Protein AF-C2EU07-F1 (afdb_monomer)

InterPro domains:
  IPR002915 DeoC/FbaB/LacD aldolase [PF01791] (11-77)
  IPR011343 Deoxyribose-phosphate aldolase [PTHR10889] (1-91)
  IPR013785 Aldolase-type TIM barrel [G3DSA:3.20.20.70] (1-94)

Nearest PDB structures (foldseek):
  5h91-assembly1_B  TM=1.001E+00  e=6.020E-13  Levilactobacillus brevis
  4xbs-assembly1_B  TM=1.000E+00  e=1.178E-12  Levilactobacillus brevis ATCC 14869 = DSM 20054
  3ngj-assembly1_B  TM=1.002E+00  e=3.452E-12  Entamoeba histolytica
  8qps-assembly1_B  TM=9.815E-01  e=3.692E-12  Geobacillus sp.
  1mzh-assembly1_B  TM=9.749E-01  e=6.633E-11  Aquifex aeolicus

Mean predicted aligned error: 1.97 Å

Organism: NCBI:txid1423814

Sequence (94 aa):
MIIETALLTDEEKVRACQLVIAVQADFVKTSTGFSTSGAQVADVELMRQTVGDAIKIKAAGGIHSYEEAMAMIDAGADRLGVSASVKILNGAPK

Structure (mmCIF, N/CA/C/O backbone):
data_AF-C2EU07-F1
#
_entry.id   AF-C2EU07-F1
#
loop_
_atom_site.group_PDB
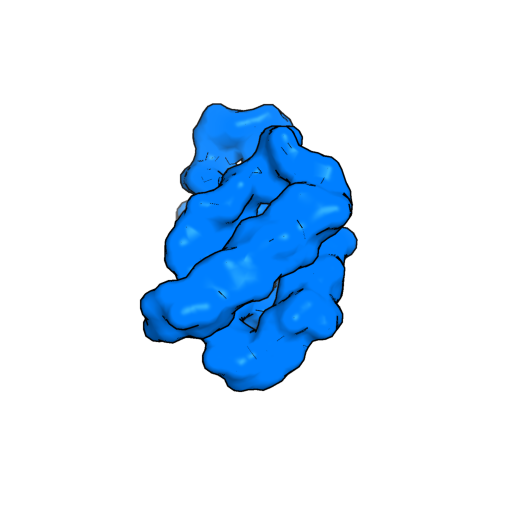_atom_site.id
_atom_site.type_symbol
_atom_site.label_atom_id
_atom_site.label_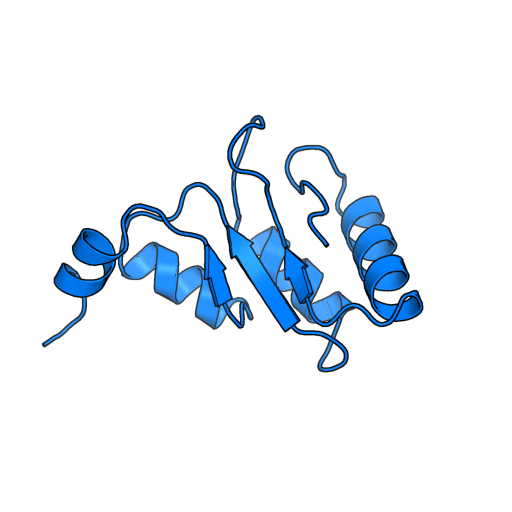alt_id
_atom_site.label_comp_id
_atom_site.label_asym_id
_atom_site.label_entity_id
_atom_site.label_seq_id
_atom_site.pdbx_PDB_ins_code
_atom_site.Cartn_x
_atom_site.Cartn_y
_atom_site.Cartn_z
_atom_site.occupancy
_atom_site.B_iso_or_equiv
_atom_site.auth_seq_id
_atom_site.auth_comp_id
_atom_site.auth_asym_id
_atom_site.auth_atom_id
_atom_site.pdbx_PDB_model_num
ATOM 1 N N . MET A 1 1 ? -5.723 9.046 -1.223 1.00 95.81 1 MET A N 1
ATOM 2 C CA . MET A 1 1 ? -4.886 9.860 -0.316 1.00 95.81 1 MET A CA 1
ATOM 3 C C . MET A 1 1 ? -3.557 9.157 -0.075 1.00 95.81 1 MET A C 1
ATOM 5 O O . MET A 1 1 ? -3.578 7.946 0.081 1.00 95.81 1 MET A O 1
ATOM 9 N N . ILE A 1 2 ? -2.422 9.863 -0.108 1.00 98.69 2 ILE A N 1
ATOM 10 C CA . ILE A 1 2 ? -1.102 9.294 0.239 1.00 98.69 2 ILE A CA 1
ATOM 11 C C . ILE A 1 2 ? -0.852 9.558 1.724 1.00 98.69 2 ILE A C 1
ATOM 13 O O . ILE A 1 2 ? -1.052 10.697 2.135 1.00 98.69 2 ILE A O 1
ATOM 17 N N . ILE A 1 3 ? -0.444 8.543 2.492 1.00 98.56 3 ILE A N 1
ATOM 18 C CA . ILE A 1 3 ? -0.190 8.679 3.942 1.00 98.56 3 ILE A CA 1
ATOM 19 C C . ILE A 1 3 ? 1.301 8.714 4.311 1.00 98.56 3 ILE A C 1
ATOM 21 O O . ILE A 1 3 ? 1.628 9.077 5.428 1.00 98.56 3 ILE A O 1
ATOM 25 N N . GLU A 1 4 ? 2.190 8.389 3.369 1.00 98.69 4 GLU A N 1
ATOM 26 C CA . GLU A 1 4 ? 3.651 8.366 3.534 1.00 98.69 4 GLU A CA 1
ATOM 27 C C . GLU A 1 4 ? 4.121 7.469 4.689 1.00 98.69 4 GLU A C 1
ATOM 29 O O . GLU A 1 4 ? 4.652 7.932 5.697 1.00 98.69 4 GLU A O 1
ATOM 34 N N . THR A 1 5 ? 3.943 6.155 4.520 1.00 98.50 5 THR A N 1
ATOM 35 C CA . THR A 1 5 ? 4.194 5.146 5.569 1.00 98.50 5 THR A CA 1
ATOM 36 C C . THR A 1 5 ? 5.611 5.168 6.141 1.00 98.50 5 THR A C 1
ATOM 38 O O . THR A 1 5 ? 5.788 4.837 7.309 1.00 98.50 5 THR A O 1
ATOM 41 N N . ALA A 1 6 ? 6.599 5.628 5.368 1.00 98.12 6 ALA A N 1
ATOM 42 C CA . ALA A 1 6 ? 7.994 5.773 5.787 1.00 98.12 6 ALA A CA 1
ATOM 43 C C . ALA A 1 6 ? 8.201 6.694 7.005 1.00 98.12 6 ALA A C 1
ATOM 45 O O . ALA A 1 6 ? 9.250 6.638 7.645 1.00 98.12 6 ALA A O 1
ATOM 46 N N . LEU A 1 7 ? 7.232 7.568 7.296 1.00 98.56 7 LEU A N 1
ATOM 47 C CA . LEU A 1 7 ? 7.312 8.575 8.357 1.00 98.56 7 LEU A CA 1
ATOM 48 C C . LEU A 1 7 ? 6.342 8.312 9.512 1.00 98.56 7 LEU A C 1
ATOM 50 O O . LEU A 1 7 ? 6.282 9.120 10.435 1.00 98.56 7 LEU A O 1
ATOM 54 N N . LEU A 1 8 ? 5.572 7.224 9.447 1.00 98.62 8 LEU A N 1
ATOM 55 C CA . LEU A 1 8 ? 4.520 6.916 10.407 1.00 98.62 8 LEU A CA 1
ATOM 56 C C . LEU A 1 8 ? 4.855 5.646 11.187 1.00 98.62 8 LEU A C 1
ATOM 58 O O . LEU A 1 8 ? 5.352 4.663 10.636 1.00 98.62 8 LEU A O 1
ATOM 62 N N . THR A 1 9 ? 4.507 5.646 12.467 1.00 98.75 9 THR A N 1
ATOM 63 C CA . THR A 1 9 ? 4.380 4.424 13.266 1.00 98.75 9 THR A CA 1
ATOM 64 C C . THR A 1 9 ? 3.177 3.598 12.806 1.00 98.75 9 THR A C 1
ATOM 66 O O . THR A 1 9 ? 2.293 4.092 12.103 1.00 98.75 9 THR A O 1
ATOM 69 N N . ASP A 1 10 ? 3.097 2.335 13.221 1.00 98.75 10 ASP A N 1
ATOM 70 C CA . ASP A 1 10 ? 1.967 1.474 12.855 1.00 9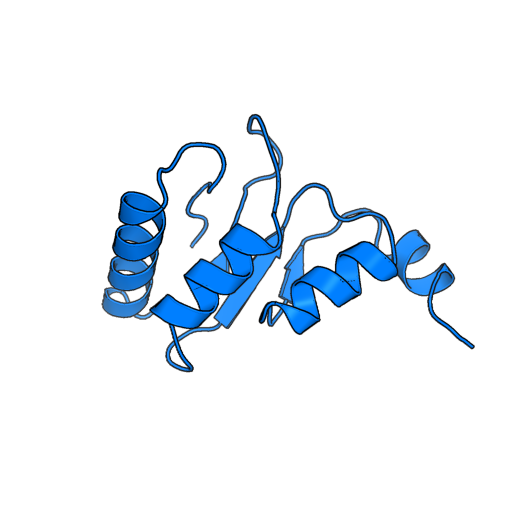8.75 10 ASP A CA 1
ATOM 71 C C . ASP A 1 10 ? 0.631 2.004 13.400 1.00 98.75 10 ASP A C 1
ATOM 73 O O . ASP A 1 10 ? -0.369 2.012 12.681 1.00 98.75 10 ASP A O 1
ATOM 77 N N . GLU A 1 11 ? 0.618 2.554 14.618 1.00 98.81 11 GLU A N 1
ATOM 78 C CA . GLU A 1 11 ? -0.569 3.207 15.189 1.00 98.81 11 GLU A CA 1
ATOM 79 C C . GLU A 1 11 ? -1.021 4.412 14.348 1.00 98.81 11 GLU A C 1
ATOM 81 O O . GLU A 1 11 ? -2.213 4.588 14.073 1.00 98.81 11 GLU A O 1
ATOM 86 N N . GLU A 1 12 ? -0.074 5.222 13.870 1.00 98.88 12 GLU A N 1
ATOM 87 C CA . GLU A 1 12 ? -0.367 6.369 13.011 1.00 98.88 12 GLU A CA 1
ATOM 88 C C . GLU A 1 12 ? -0.849 5.943 11.619 1.00 98.88 12 GLU A C 1
ATOM 90 O O . GLU A 1 12 ? -1.761 6.573 11.079 1.00 98.88 12 GLU A O 1
ATOM 95 N N . LYS A 1 13 ? -0.318 4.851 11.049 1.00 98.88 13 LYS A N 1
ATOM 96 C CA . LYS A 1 13 ? -0.807 4.282 9.778 1.00 98.88 13 LYS A CA 1
ATOM 97 C C . LYS A 1 13 ? -2.259 3.823 9.903 1.00 98.88 13 LYS A C 1
ATOM 99 O O . LYS A 1 13 ? -3.075 4.149 9.034 1.00 98.88 13 LYS A O 1
ATOM 104 N N . VAL A 1 14 ? -2.601 3.126 10.991 1.00 98.88 14 VAL A N 1
ATOM 105 C CA . VAL A 1 14 ? -3.982 2.705 11.288 1.00 98.88 14 VAL A CA 1
ATOM 106 C C . VAL A 1 14 ? -4.886 3.931 11.388 1.00 98.88 14 VAL A C 1
ATOM 108 O O . VAL A 1 14 ? -5.927 4.005 10.726 1.00 98.88 14 VAL A O 1
ATOM 111 N N . ARG A 1 15 ? -4.472 4.937 12.168 1.00 98.81 15 ARG A N 1
ATOM 112 C CA . ARG A 1 15 ? -5.262 6.156 12.349 1.00 98.81 15 ARG A CA 1
ATOM 113 C C . ARG A 1 15 ? -5.457 6.913 11.038 1.00 98.81 15 ARG A C 1
ATOM 115 O O . ARG A 1 15 ? -6.573 7.349 10.753 1.00 98.81 15 ARG A O 1
ATOM 122 N N . ALA A 1 16 ? -4.409 7.041 10.230 1.00 98.75 16 ALA A N 1
ATOM 123 C CA . ALA A 1 16 ? -4.482 7.671 8.920 1.00 98.75 16 ALA A CA 1
ATOM 124 C C . ALA A 1 16 ? -5.482 6.937 8.017 1.00 98.75 16 ALA A C 1
ATOM 126 O O . ALA A 1 16 ? -6.369 7.580 7.462 1.00 98.75 16 ALA A O 1
ATOM 127 N N . CYS A 1 17 ? -5.420 5.603 7.936 1.00 98.81 17 CYS A N 1
ATOM 128 C CA . CYS A 1 17 ? -6.364 4.802 7.151 1.00 98.81 17 CYS A CA 1
ATOM 129 C C . CYS A 1 17 ? -7.822 5.027 7.575 1.00 98.81 17 CYS A C 1
ATOM 131 O O . CYS A 1 17 ? -8.675 5.266 6.722 1.00 98.81 17 CYS A O 1
ATOM 133 N N . GLN A 1 18 ? -8.109 5.035 8.880 1.00 98.69 18 GLN A N 1
ATOM 134 C CA . GLN A 1 18 ? -9.453 5.322 9.398 1.00 98.69 18 GLN A CA 1
ATOM 135 C C . GLN A 1 18 ? -9.949 6.717 8.994 1.00 98.69 18 GLN A C 1
ATOM 137 O O . GLN A 1 18 ? -11.119 6.885 8.653 1.00 98.69 18 GLN A O 1
ATOM 142 N N . LEU A 1 19 ? -9.065 7.721 9.001 1.00 98.69 19 LEU A N 1
ATOM 143 C CA . LEU A 1 19 ? -9.402 9.067 8.534 1.00 98.69 19 LEU A CA 1
ATOM 144 C C . LEU A 1 19 ? -9.674 9.087 7.025 1.00 98.69 19 LEU A C 1
ATOM 146 O O . LEU A 1 19 ? -10.622 9.746 6.603 1.00 98.69 19 LEU A O 1
ATOM 150 N N . VAL A 1 20 ? -8.909 8.336 6.220 1.00 98.56 20 VAL A N 1
ATOM 151 C CA . VAL A 1 20 ? -9.161 8.198 4.773 1.00 98.56 20 VAL A CA 1
ATOM 152 C C . VAL A 1 20 ? -10.544 7.590 4.501 1.00 98.56 20 VAL A C 1
ATOM 154 O O . VAL A 1 20 ? -11.258 8.081 3.626 1.00 98.56 20 VAL A O 1
ATOM 157 N N . ILE A 1 21 ? -10.946 6.574 5.274 1.00 98.38 21 ILE A N 1
ATOM 158 C CA . ILE A 1 21 ? -12.294 5.981 5.200 1.00 98.38 21 ILE A CA 1
ATOM 159 C C . ILE A 1 21 ? -13.358 7.021 5.565 1.00 98.38 21 ILE A C 1
ATOM 161 O O . ILE A 1 21 ? -14.349 7.164 4.852 1.00 98.38 21 ILE A O 1
ATOM 165 N N . ALA A 1 22 ? -13.151 7.772 6.652 1.00 98.31 22 ALA A N 1
ATOM 166 C CA . ALA A 1 22 ? -14.116 8.758 7.136 1.00 98.31 22 ALA A CA 1
ATOM 167 C C . ALA A 1 22 ? -14.384 9.882 6.121 1.00 98.31 22 ALA A C 1
ATOM 169 O O . ALA A 1 22 ? -15.507 10.374 6.036 1.00 98.31 22 ALA A O 1
ATOM 170 N N . VAL A 1 23 ? -13.376 10.262 5.327 1.00 97.50 23 VAL A N 1
ATOM 171 C CA . VAL A 1 23 ? -13.529 11.242 4.236 1.00 97.50 23 VAL A CA 1
ATOM 172 C C . VAL A 1 23 ? -13.975 10.616 2.909 1.00 97.50 23 VAL A C 1
ATOM 174 O O . VAL A 1 23 ? -14.016 11.314 1.900 1.00 97.50 23 VAL A O 1
ATOM 177 N N . GLN A 1 24 ? -14.305 9.319 2.902 1.00 96.25 24 GLN A N 1
ATOM 178 C CA . GLN A 1 24 ? -14.842 8.583 1.752 1.00 96.25 24 GLN A CA 1
ATOM 179 C C . GLN A 1 24 ? -13.949 8.643 0.502 1.00 96.25 24 GLN A C 1
ATOM 181 O O . GLN A 1 24 ? -14.438 8.693 -0.624 1.00 96.25 24 GLN A O 1
ATOM 186 N N . ALA A 1 25 ? -12.626 8.653 0.678 1.00 97.12 25 ALA A N 1
ATOM 187 C CA . ALA A 1 25 ? -11.722 8.580 -0.465 1.00 97.12 25 ALA A CA 1
ATOM 188 C C . ALA A 1 25 ? -11.672 7.153 -1.032 1.00 97.12 25 ALA A C 1
ATOM 190 O O . ALA A 1 25 ? -11.588 6.190 -0.278 1.00 97.12 25 ALA A O 1
ATOM 191 N N . ASP A 1 26 ? -11.598 7.008 -2.357 1.00 98.31 26 ASP A N 1
ATOM 192 C CA . ASP A 1 26 ? -11.601 5.684 -3.005 1.00 98.31 26 ASP A CA 1
ATOM 193 C C . ASP A 1 26 ? -10.365 4.831 -2.689 1.00 98.31 26 ASP A C 1
ATOM 195 O O . ASP A 1 26 ? -10.411 3.602 -2.746 1.00 98.31 26 ASP A O 1
ATOM 199 N N . PHE A 1 27 ? -9.232 5.489 -2.423 1.00 98.75 27 PHE A N 1
ATOM 200 C CA . PHE A 1 27 ? -7.947 4.840 -2.194 1.00 98.75 27 PHE A CA 1
ATOM 201 C C . PHE A 1 27 ? -7.177 5.464 -1.035 1.00 98.75 27 PHE A C 1
ATOM 203 O O . PHE A 1 27 ? -7.030 6.690 -0.957 1.00 98.75 27 PHE A O 1
ATOM 210 N N . VAL A 1 28 ? -6.513 4.610 -0.265 1.00 98.75 28 VAL A N 1
ATOM 211 C CA . VAL A 1 28 ? -5.323 4.958 0.516 1.00 98.75 28 VAL A CA 1
ATOM 212 C C . VAL A 1 28 ? -4.067 4.485 -0.233 1.00 98.75 28 VAL A C 1
ATOM 214 O O . VAL A 1 28 ? -4.067 3.444 -0.887 1.00 98.75 28 VAL A O 1
ATOM 217 N N . LYS A 1 29 ? -2.996 5.280 -0.215 1.00 98.81 29 LYS A N 1
ATOM 218 C CA . LYS A 1 29 ? -1.733 5.010 -0.913 1.00 98.81 29 LYS A CA 1
ATOM 219 C C . LYS A 1 29 ? -0.567 5.069 0.073 1.00 98.81 29 LYS A C 1
ATOM 221 O O . LYS A 1 29 ? -0.515 6.004 0.868 1.00 98.81 29 LYS A O 1
ATOM 226 N N . THR A 1 30 ? 0.374 4.128 -0.045 1.00 98.69 30 THR A N 1
ATOM 227 C CA . THR A 1 30 ? 1.528 3.997 0.864 1.00 98.69 30 THR A CA 1
ATOM 228 C C . THR A 1 30 ? 2.435 5.232 0.834 1.00 98.69 30 THR A C 1
ATOM 230 O O . THR A 1 30 ? 2.454 5.993 1.794 1.00 98.69 30 THR A O 1
ATOM 233 N N . SER A 1 31 ? 3.126 5.488 -0.283 1.00 98.50 31 SER A N 1
ATOM 234 C CA . SER A 1 31 ? 4.301 6.379 -0.300 1.00 98.50 31 SER A CA 1
ATOM 235 C C . SER A 1 31 ? 4.337 7.281 -1.533 1.00 98.50 31 SER A C 1
ATOM 237 O O . SER A 1 31 ? 3.837 6.929 -2.609 1.00 98.50 31 SER A O 1
ATOM 239 N N . THR A 1 32 ? 4.942 8.463 -1.418 1.00 98.06 32 THR A N 1
ATOM 240 C CA . THR A 1 32 ? 5.166 9.366 -2.563 1.00 98.06 32 THR A CA 1
ATOM 241 C C . THR A 1 32 ? 6.244 8.844 -3.507 1.00 98.06 32 THR A C 1
ATOM 243 O O . THR A 1 32 ? 6.134 9.067 -4.713 1.00 98.06 32 THR A O 1
ATOM 246 N N . GLY A 1 33 ? 7.238 8.127 -2.972 1.00 96.94 33 GLY A N 1
ATOM 247 C CA . GLY A 1 33 ? 8.462 7.735 -3.677 1.00 96.94 33 GLY A CA 1
ATOM 248 C C . GLY A 1 33 ? 9.625 8.719 -3.503 1.00 96.94 33 GLY A C 1
ATOM 249 O O . GLY A 1 33 ? 10.642 8.549 -4.165 1.00 96.94 33 GLY A O 1
ATOM 250 N N . PHE A 1 34 ? 9.478 9.730 -2.637 1.00 97.56 34 PHE A N 1
ATOM 251 C CA . PHE A 1 34 ? 10.502 10.752 -2.368 1.00 97.56 34 PHE A CA 1
ATOM 252 C C . PHE A 1 34 ? 11.010 10.755 -0.916 1.00 97.56 34 PHE A C 1
ATOM 254 O O . PHE A 1 34 ? 11.904 11.532 -0.591 1.00 97.56 34 PHE A O 1
ATOM 261 N N . SER A 1 35 ? 10.437 9.919 -0.045 1.00 96.88 35 SER A N 1
ATOM 262 C CA . SER A 1 35 ? 10.852 9.779 1.354 1.00 96.88 35 SER A CA 1
ATOM 263 C C . SER A 1 35 ? 11.968 8.733 1.517 1.00 96.88 35 SER A C 1
ATOM 265 O O . SER A 1 35 ? 12.579 8.289 0.545 1.00 96.88 35 SER A O 1
ATOM 267 N N . THR A 1 36 ? 12.245 8.339 2.757 1.00 96.81 36 THR A N 1
ATOM 268 C CA . THR A 1 36 ? 13.303 7.393 3.138 1.00 96.81 36 THR A CA 1
ATOM 269 C C . THR A 1 36 ? 13.029 5.948 2.710 1.00 96.81 36 THR A C 1
ATOM 271 O O . THR A 1 36 ? 13.976 5.178 2.554 1.00 96.81 36 THR A O 1
ATOM 274 N N . SER A 1 37 ? 11.766 5.569 2.492 1.00 96.25 37 SER A N 1
ATOM 275 C CA . SER A 1 37 ? 11.376 4.253 1.974 1.00 96.25 37 SER A CA 1
ATOM 276 C C . SER A 1 37 ? 10.072 4.298 1.160 1.00 96.25 37 SER A C 1
ATOM 278 O O . SER A 1 37 ? 9.328 5.281 1.172 1.00 96.25 37 SER A O 1
ATOM 280 N N . GLY A 1 38 ? 9.841 3.239 0.377 1.00 97.56 38 GLY A N 1
ATOM 281 C CA . GLY A 1 38 ? 8.633 3.027 -0.425 1.00 97.56 38 GLY A CA 1
ATOM 282 C C . GLY A 1 38 ? 7.624 2.094 0.248 1.00 97.56 38 GLY A C 1
ATOM 283 O O . GLY A 1 38 ? 7.588 1.987 1.470 1.00 97.56 38 GLY A O 1
ATOM 284 N N . ALA A 1 39 ? 6.814 1.405 -0.557 1.00 97.94 39 ALA A N 1
ATOM 285 C CA . ALA A 1 39 ? 5.864 0.418 -0.055 1.00 97.94 39 ALA A CA 1
ATOM 286 C C . ALA A 1 39 ? 6.589 -0.795 0.546 1.00 97.94 39 ALA A C 1
ATOM 288 O O . ALA A 1 39 ? 7.512 -1.335 -0.063 1.00 97.94 39 ALA A O 1
ATOM 289 N N . GLN A 1 40 ? 6.120 -1.256 1.704 1.00 98.44 40 GLN A N 1
ATOM 290 C CA . GLN A 1 40 ? 6.540 -2.512 2.321 1.00 98.44 40 GLN A CA 1
ATOM 291 C C . GLN A 1 40 ? 5.343 -3.454 2.461 1.00 98.44 40 GLN A C 1
ATOM 293 O O . GLN A 1 40 ? 4.217 -2.999 2.650 1.00 98.44 40 GLN A O 1
ATOM 298 N N . VAL A 1 41 ? 5.588 -4.766 2.395 1.00 98.75 41 VAL A N 1
ATOM 299 C CA . VAL A 1 41 ? 4.538 -5.795 2.520 1.00 98.75 41 VAL A CA 1
ATOM 300 C C . VAL A 1 41 ? 3.771 -5.629 3.835 1.00 98.75 41 VAL A C 1
ATOM 302 O O . VAL A 1 41 ? 2.550 -5.521 3.810 1.00 98.75 41 VAL A O 1
ATOM 305 N N . ALA A 1 42 ? 4.486 -5.471 4.952 1.00 98.75 42 ALA A N 1
ATOM 306 C CA . ALA A 1 42 ? 3.884 -5.280 6.272 1.00 98.75 42 ALA A CA 1
ATOM 307 C C . ALA A 1 42 ? 2.989 -4.027 6.355 1.00 98.75 42 ALA A C 1
ATOM 309 O O . ALA A 1 42 ? 1.929 -4.065 6.978 1.00 98.75 42 ALA A O 1
ATOM 310 N N . ASP A 1 43 ? 3.367 -2.931 5.684 1.00 98.75 43 ASP A N 1
ATOM 311 C CA . ASP A 1 43 ? 2.528 -1.729 5.618 1.00 98.75 43 ASP A CA 1
ATOM 312 C C . ASP A 1 43 ? 1.218 -2.018 4.879 1.00 98.75 43 ASP A C 1
ATOM 314 O O . ASP A 1 43 ? 0.148 -1.611 5.325 1.00 98.75 43 ASP A O 1
ATOM 318 N N . VAL A 1 44 ? 1.291 -2.724 3.747 1.00 98.88 44 VAL A N 1
ATOM 319 C CA . VAL A 1 44 ? 0.113 -3.065 2.938 1.00 98.88 44 VAL A CA 1
ATOM 320 C C . 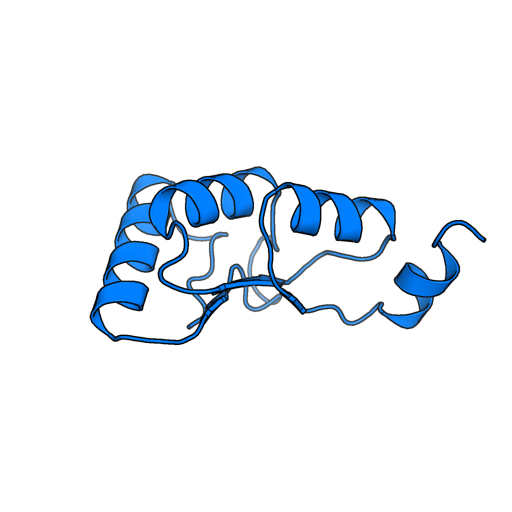VAL A 1 44 ? -0.817 -4.011 3.698 1.00 98.88 44 VAL A C 1
ATOM 322 O O . VAL A 1 44 ? -2.026 -3.778 3.698 1.00 98.88 44 VAL A O 1
ATOM 325 N N . GLU A 1 45 ? -0.274 -5.011 4.394 1.00 98.88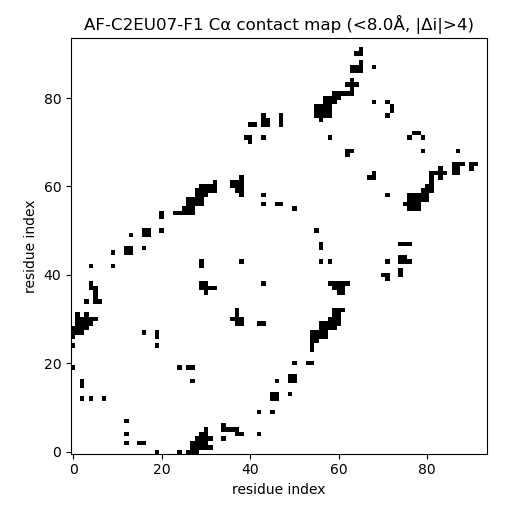 45 GLU A N 1
ATOM 326 C CA . GLU A 1 45 ? -1.048 -5.931 5.236 1.00 98.88 45 GLU A CA 1
ATOM 327 C C . GLU A 1 45 ? -1.764 -5.186 6.368 1.00 98.88 45 GLU A C 1
ATOM 329 O O . GLU A 1 45 ? -2.973 -5.343 6.547 1.00 98.88 45 GLU A O 1
ATOM 334 N N . LEU A 1 46 ? -1.050 -4.319 7.096 1.00 98.88 46 LEU A N 1
ATOM 335 C CA . LEU A 1 46 ? -1.625 -3.500 8.166 1.00 98.88 46 LEU A CA 1
ATOM 336 C C . LEU A 1 46 ? -2.731 -2.579 7.634 1.00 98.88 46 LEU A C 1
ATOM 338 O O . LEU A 1 46 ? -3.808 -2.455 8.230 1.00 98.88 46 LEU A O 1
ATOM 342 N N . MET A 1 47 ? -2.488 -1.945 6.486 1.00 98.75 47 MET A N 1
ATOM 343 C CA . MET A 1 47 ? -3.483 -1.115 5.817 1.00 98.75 47 MET A CA 1
ATOM 344 C C . MET A 1 47 ? -4.708 -1.945 5.424 1.00 98.75 47 MET A C 1
ATOM 346 O O . MET A 1 47 ? -5.822 -1.510 5.703 1.00 98.75 47 MET A O 1
ATOM 350 N N . ARG A 1 48 ? -4.536 -3.147 4.852 1.00 98.81 48 ARG A N 1
ATOM 351 C CA . ARG A 1 48 ? -5.644 -4.046 4.478 1.00 98.81 48 ARG A CA 1
ATOM 352 C C . ARG A 1 48 ? -6.461 -4.470 5.689 1.00 98.81 48 ARG A C 1
ATOM 354 O O . ARG A 1 48 ? -7.685 -4.363 5.648 1.00 98.81 48 ARG A O 1
ATOM 361 N N . GLN A 1 49 ? -5.804 -4.876 6.772 1.00 98.75 49 GLN A N 1
ATOM 362 C CA . GLN A 1 49 ? -6.470 -5.207 8.035 1.00 98.75 49 GLN A CA 1
ATOM 363 C C . GLN A 1 49 ? -7.298 -4.030 8.567 1.00 98.75 49 GLN A C 1
ATOM 365 O O . GLN A 1 49 ? -8.384 -4.232 9.103 1.00 98.75 49 GLN A O 1
ATOM 370 N N . THR A 1 50 ? -6.812 -2.801 8.384 1.00 98.62 50 THR A N 1
ATOM 371 C CA . THR A 1 50 ? -7.495 -1.594 8.862 1.00 98.62 50 THR A CA 1
ATOM 372 C C . THR A 1 50 ? -8.674 -1.190 7.982 1.00 98.62 50 THR A C 1
ATOM 374 O O . THR A 1 50 ? -9.718 -0.797 8.501 1.00 98.62 50 THR A O 1
ATOM 377 N N . VAL A 1 51 ? -8.515 -1.230 6.655 1.00 98.38 51 VAL A N 1
ATOM 378 C CA . VAL A 1 51 ? -9.534 -0.713 5.729 1.00 98.38 51 VAL A CA 1
A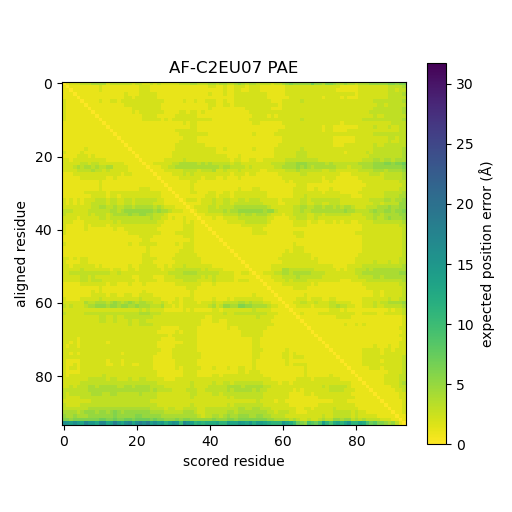TOM 379 C C . VAL A 1 51 ? -10.597 -1.737 5.346 1.00 98.38 51 VAL A C 1
ATOM 381 O O . VAL A 1 51 ? -11.671 -1.337 4.894 1.00 98.38 51 VAL A O 1
ATOM 384 N N . GLY A 1 52 ? -10.330 -3.036 5.527 1.00 97.81 52 GLY A N 1
ATOM 385 C CA . GLY A 1 52 ? -11.226 -4.099 5.072 1.00 97.81 52 GLY A CA 1
ATOM 386 C C . GLY A 1 52 ? -11.566 -3.912 3.595 1.00 97.81 52 GLY A C 1
ATOM 387 O O . GLY A 1 52 ? -10.680 -3.607 2.805 1.00 97.81 52 GLY A O 1
ATOM 388 N N . ASP A 1 53 ? -12.842 -4.010 3.231 1.00 96.88 53 ASP A N 1
ATOM 389 C CA . ASP A 1 53 ? -13.325 -3.753 1.864 1.00 96.88 53 ASP A CA 1
ATOM 390 C C . ASP A 1 53 ? -13.863 -2.325 1.662 1.00 96.88 53 ASP A C 1
ATOM 392 O O . ASP A 1 53 ? -14.456 -2.020 0.627 1.00 96.88 53 ASP A O 1
ATOM 396 N N . ALA A 1 54 ? -13.694 -1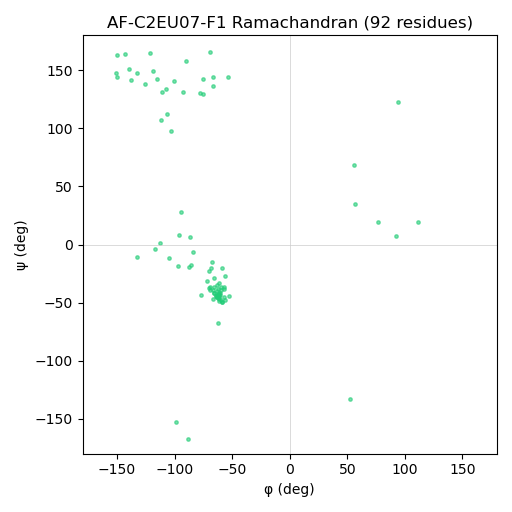.435 2.647 1.00 97.75 54 ALA A N 1
ATOM 397 C CA . ALA A 1 54 ? -14.317 -0.113 2.624 1.00 97.75 54 ALA A CA 1
ATOM 398 C C . ALA A 1 54 ? -13.710 0.807 1.554 1.00 97.75 54 ALA A C 1
ATOM 400 O O . ALA A 1 54 ? -14.427 1.574 0.914 1.00 97.75 54 ALA A O 1
ATOM 401 N N . ILE A 1 55 ? -12.388 0.736 1.374 1.00 98.00 55 ILE A N 1
ATOM 402 C CA . ILE A 1 55 ? -11.629 1.514 0.389 1.00 98.00 55 ILE A CA 1
ATOM 403 C C . ILE A 1 55 ? -10.502 0.659 -0.196 1.00 98.00 55 ILE A C 1
ATOM 405 O O . ILE A 1 55 ? -10.123 -0.368 0.367 1.00 98.00 55 ILE A O 1
ATOM 409 N N . LYS A 1 56 ? -9.935 1.097 -1.321 1.00 98.75 56 LYS A N 1
ATOM 410 C CA . LYS A 1 56 ? -8.861 0.376 -2.010 1.00 98.75 56 LYS A CA 1
ATOM 411 C C . LYS A 1 56 ? -7.470 0.797 -1.534 1.00 98.75 56 LYS A C 1
ATOM 413 O O . LYS A 1 56 ? -7.263 1.913 -1.055 1.00 98.75 56 LYS A O 1
ATOM 418 N N . ILE A 1 57 ? -6.480 -0.064 -1.741 1.00 98.88 57 ILE A N 1
ATOM 419 C CA . ILE A 1 57 ? -5.075 0.189 -1.409 1.00 98.88 57 ILE A CA 1
ATOM 420 C C . ILE A 1 57 ? -4.248 0.338 -2.682 1.00 98.88 57 ILE A C 1
ATOM 422 O O . ILE A 1 57 ? -4.297 -0.492 -3.589 1.00 98.88 57 ILE A O 1
ATOM 426 N N . LYS A 1 58 ? -3.438 1.398 -2.738 1.00 98.88 58 LYS A N 1
ATOM 427 C CA . LYS A 1 58 ? -2.399 1.576 -3.754 1.00 98.88 58 LYS A CA 1
ATOM 428 C C . LYS A 1 58 ? -1.007 1.480 -3.126 1.00 98.88 58 LYS A C 1
ATOM 430 O O . LYS A 1 58 ? -0.563 2.429 -2.482 1.00 98.88 58 LYS A O 1
ATOM 435 N N . ALA A 1 59 ? -0.291 0.388 -3.378 1.00 98.81 59 ALA A N 1
ATOM 436 C CA . ALA A 1 59 ? 1.119 0.259 -3.015 1.00 98.81 59 ALA A CA 1
ATOM 437 C C . ALA A 1 59 ? 1.987 1.017 -4.029 1.00 98.81 59 ALA A C 1
ATOM 439 O O . ALA A 1 59 ? 1.798 0.887 -5.239 1.00 98.81 59 ALA A O 1
ATOM 440 N N . ALA A 1 60 ? 2.906 1.863 -3.571 1.00 98.62 60 ALA A N 1
ATOM 441 C CA . ALA A 1 60 ? 3.767 2.654 -4.445 1.00 98.62 60 ALA A CA 1
ATOM 442 C C . ALA A 1 60 ? 5.129 2.963 -3.815 1.00 98.62 60 ALA A C 1
ATOM 444 O O . ALA A 1 60 ? 5.217 3.214 -2.617 1.00 98.62 60 ALA A O 1
ATOM 445 N N . GLY A 1 61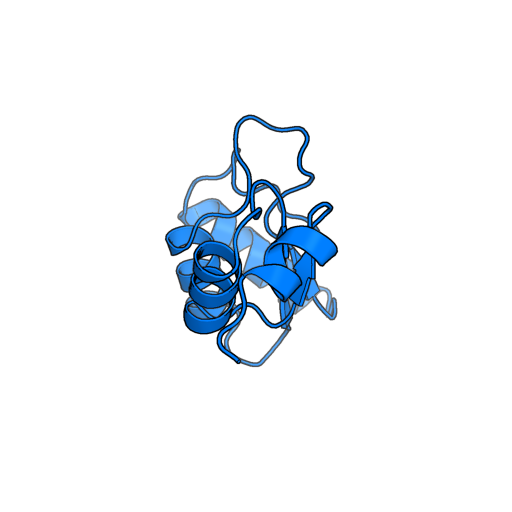 ? 6.151 3.044 -4.671 1.00 96.81 61 GLY A N 1
ATOM 446 C CA . GLY A 1 61 ? 7.540 3.326 -4.299 1.00 96.81 61 GLY A CA 1
ATOM 447 C C . GLY A 1 61 ? 8.351 2.045 -4.097 1.00 96.81 61 GLY A C 1
ATOM 448 O O . GLY A 1 61 ? 7.984 1.223 -3.269 1.00 96.81 61 GLY A O 1
ATOM 449 N N . GLY A 1 62 ? 9.445 1.892 -4.850 1.00 95.25 62 GLY A N 1
ATOM 450 C CA . GLY A 1 62 ? 10.403 0.793 -4.667 1.00 95.25 62 GLY A CA 1
ATOM 451 C C . GLY A 1 62 ? 9.988 -0.581 -5.205 1.00 95.25 62 GLY A C 1
ATOM 452 O O . GLY A 1 62 ? 10.561 -1.568 -4.775 1.00 95.25 62 GLY A O 1
ATOM 453 N N . ILE A 1 63 ? 9.022 -0.668 -6.128 1.00 98.38 63 ILE A N 1
ATOM 454 C CA . ILE A 1 63 ? 8.558 -1.940 -6.717 1.00 98.38 63 ILE A CA 1
ATOM 455 C C . ILE A 1 63 ? 9.077 -2.035 -8.159 1.00 98.38 63 ILE A C 1
ATOM 457 O O . ILE A 1 63 ? 8.669 -1.252 -9.027 1.00 98.38 63 ILE A O 1
ATOM 461 N N . HIS A 1 64 ? 9.991 -2.969 -8.411 1.00 97.75 64 HIS A N 1
ATOM 462 C CA . HIS A 1 64 ? 10.786 -3.071 -9.637 1.00 97.75 64 HIS A CA 1
ATOM 463 C C . HIS A 1 64 ? 10.838 -4.474 -10.257 1.00 97.75 64 HIS A C 1
ATOM 465 O O . HIS A 1 64 ? 11.323 -4.595 -11.391 1.00 97.75 64 HIS A O 1
ATOM 471 N N . SER A 1 65 ? 10.366 -5.509 -9.561 1.00 98.38 65 SER A N 1
ATOM 472 C CA . SER A 1 65 ? 10.287 -6.884 -10.072 1.00 98.38 65 SER A CA 1
ATOM 473 C C . SER A 1 65 ? 8.859 -7.444 -10.069 1.00 98.38 65 SER A C 1
ATOM 475 O O . SER A 1 65 ? 7.948 -6.873 -9.463 1.00 98.38 65 SER A O 1
ATOM 477 N N . TYR A 1 66 ? 8.656 -8.549 -10.791 1.00 98.50 66 TYR A N 1
ATOM 478 C CA . TYR A 1 66 ? 7.383 -9.272 -10.798 1.00 98.50 66 TYR A CA 1
ATOM 479 C C . TYR A 1 66 ? 7.051 -9.819 -9.408 1.00 98.50 66 TYR A C 1
ATOM 481 O O . TYR A 1 66 ? 5.932 -9.668 -8.932 1.00 98.50 66 TYR A O 1
ATOM 489 N N . GLU A 1 67 ? 8.045 -10.380 -8.728 1.00 98.44 67 GLU A N 1
ATOM 490 C CA . GLU A 1 67 ? 7.923 -10.954 -7.390 1.00 98.44 67 GLU A CA 1
ATOM 491 C C . GLU A 1 67 ? 7.537 -9.886 -6.362 1.00 98.44 67 GLU A C 1
ATOM 493 O O . GLU A 1 67 ? 6.615 -10.092 -5.581 1.00 98.44 67 GLU A O 1
ATOM 498 N N . GLU A 1 68 ? 8.180 -8.713 -6.401 1.00 98.50 68 GLU A N 1
ATOM 499 C CA . GLU A 1 68 ? 7.822 -7.581 -5.537 1.00 98.50 68 GLU A CA 1
ATOM 500 C C . GLU A 1 68 ? 6.398 -7.083 -5.820 1.00 98.50 68 GLU A C 1
ATOM 502 O O . GLU A 1 68 ? 5.654 -6.756 -4.897 1.00 98.50 68 GLU A O 1
ATOM 507 N N . ALA A 1 69 ? 5.999 -7.028 -7.095 1.00 98.69 69 ALA A N 1
ATOM 508 C CA . ALA A 1 69 ? 4.650 -6.633 -7.485 1.00 98.69 69 ALA A CA 1
ATOM 509 C C . ALA A 1 69 ? 3.596 -7.620 -6.961 1.00 98.69 69 ALA A C 1
ATOM 511 O O . ALA A 1 69 ? 2.588 -7.187 -6.400 1.00 98.69 69 ALA A O 1
ATOM 512 N N . MET A 1 70 ? 3.845 -8.923 -7.105 1.00 98.69 70 MET A N 1
ATOM 513 C CA . MET A 1 70 ? 2.952 -9.968 -6.607 1.00 98.69 70 MET A CA 1
ATOM 514 C C . MET A 1 70 ? 2.883 -9.974 -5.084 1.00 98.69 70 MET A C 1
ATOM 516 O O . MET A 1 70 ? 1.783 -9.998 -4.551 1.00 98.69 70 MET A O 1
ATOM 520 N N . ALA A 1 71 ? 4.008 -9.806 -4.383 1.00 98.81 71 ALA A N 1
ATOM 521 C CA . ALA A 1 71 ? 4.016 -9.714 -2.924 1.00 98.81 71 ALA A CA 1
ATOM 522 C C . ALA A 1 71 ? 3.116 -8.580 -2.400 1.00 98.81 71 ALA A C 1
ATOM 524 O O . ALA A 1 71 ? 2.423 -8.747 -1.401 1.00 98.81 71 ALA A O 1
ATOM 525 N N . MET A 1 72 ? 3.076 -7.433 -3.087 1.00 98.81 72 MET A N 1
ATOM 526 C CA . MET A 1 72 ? 2.177 -6.331 -2.719 1.00 98.81 72 MET A CA 1
ATOM 527 C C . MET A 1 72 ? 0.70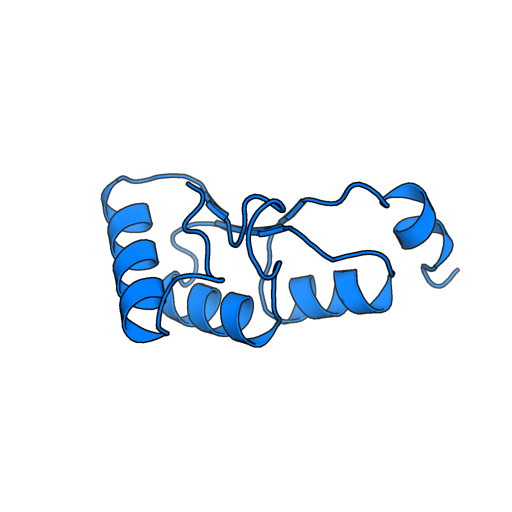7 -6.655 -3.001 1.00 98.81 72 MET A C 1
ATOM 529 O O . MET A 1 72 ? -0.164 -6.252 -2.233 1.00 98.81 72 MET A O 1
ATOM 533 N N . ILE A 1 73 ? 0.416 -7.351 -4.103 1.00 98.75 73 ILE A N 1
ATOM 534 C CA . ILE A 1 73 ? -0.949 -7.780 -4.442 1.00 98.75 73 ILE A CA 1
ATOM 535 C C . ILE A 1 73 ? -1.442 -8.806 -3.419 1.00 98.75 73 ILE A C 1
ATOM 537 O O . ILE A 1 73 ? -2.530 -8.632 -2.874 1.00 98.75 73 ILE A O 1
ATOM 541 N N . ASP A 1 74 ? -0.621 -9.805 -3.103 1.00 98.75 74 ASP A N 1
ATOM 542 C CA . ASP A 1 74 ? -0.926 -10.863 -2.136 1.00 98.75 74 ASP A CA 1
ATOM 543 C C . ASP A 1 74 ? -1.125 -10.296 -0.720 1.00 98.75 74 ASP A C 1
ATOM 545 O O . ASP A 1 74 ? -2.011 -10.739 0.008 1.00 98.75 74 ASP A O 1
ATOM 549 N N . ALA A 1 75 ? -0.379 -9.245 -0.362 1.00 98.75 75 ALA A N 1
ATOM 550 C CA . ALA A 1 75 ? -0.564 -8.480 0.874 1.00 98.75 75 ALA A CA 1
ATOM 551 C C . ALA A 1 75 ? -1.884 -7.683 0.930 1.00 98.75 75 ALA A C 1
ATOM 553 O O . ALA A 1 75 ? -2.283 -7.199 1.991 1.00 98.75 75 ALA A O 1
ATOM 554 N N . GLY A 1 76 ? -2.563 -7.513 -0.209 1.00 98.62 76 GLY A N 1
ATOM 555 C CA . GLY A 1 76 ? -3.860 -6.849 -0.306 1.00 98.62 76 GLY A CA 1
ATOM 556 C C . GLY A 1 76 ? -3.855 -5.507 -1.037 1.00 98.62 76 GLY A C 1
ATOM 557 O O . GLY A 1 76 ? -4.788 -4.725 -0.841 1.00 98.62 76 GLY A O 1
ATOM 558 N N . ALA A 1 77 ? -2.854 -5.191 -1.864 1.00 98.81 77 ALA A N 1
ATOM 559 C CA . ALA A 1 77 ? -2.902 -4.008 -2.725 1.00 98.81 77 ALA A CA 1
ATOM 560 C C . ALA A 1 77 ? -3.832 -4.213 -3.938 1.00 98.81 77 ALA A C 1
ATOM 562 O O . ALA A 1 77 ? -3.662 -5.140 -4.722 1.00 98.81 77 ALA A O 1
ATOM 563 N N . ASP A 1 78 ? -4.749 -3.270 -4.177 1.00 98.81 78 ASP A N 1
ATOM 564 C CA . ASP A 1 78 ? -5.628 -3.253 -5.363 1.00 98.81 78 ASP A CA 1
ATOM 565 C C . ASP A 1 78 ? -4.973 -2.582 -6.582 1.00 98.81 78 ASP A C 1
ATOM 567 O O . ASP A 1 78 ? -5.447 -2.661 -7.725 1.00 98.81 78 ASP A O 1
ATOM 571 N N . ARG A 1 79 ? -3.909 -1.810 -6.342 1.00 98.69 79 ARG A N 1
ATOM 572 C CA . ARG A 1 79 ? -3.179 -1.089 -7.382 1.00 98.69 79 ARG A CA 1
ATOM 573 C C . ARG A 1 79 ? -1.713 -0.931 -7.028 1.00 98.69 79 ARG A C 1
ATOM 575 O O . ARG A 1 79 ? -1.371 -0.610 -5.897 1.00 98.69 79 ARG A O 1
ATOM 582 N N . LEU A 1 80 ? -0.863 -1.002 -8.046 1.00 98.75 80 LEU A N 1
ATOM 583 C CA . LEU A 1 80 ? 0.555 -0.691 -7.928 1.00 98.75 80 LEU A CA 1
ATOM 584 C C . LEU A 1 80 ? 0.876 0.650 -8.606 1.00 98.75 80 LEU A C 1
ATOM 586 O O . LEU A 1 80 ? 0.411 0.945 -9.709 1.00 98.75 80 LEU A O 1
ATOM 590 N N . GLY A 1 81 ? 1.637 1.500 -7.923 1.00 98.44 81 GLY A N 1
ATOM 591 C CA . GLY A 1 81 ? 2.240 2.716 -8.460 1.00 98.44 81 GLY A CA 1
ATOM 592 C C . GLY A 1 81 ? 3.720 2.488 -8.734 1.00 98.44 81 GLY A C 1
ATOM 593 O O . GLY A 1 81 ? 4.529 2.598 -7.815 1.00 98.44 81 GLY A O 1
ATOM 594 N N . VAL A 1 82 ? 4.059 2.191 -9.989 1.00 98.19 82 VAL A N 1
ATOM 595 C CA . VAL A 1 82 ? 5.402 1.759 -10.405 1.00 98.19 82 VAL A CA 1
ATOM 596 C C . VAL A 1 82 ? 5.876 2.523 -11.638 1.00 98.19 82 VAL A C 1
ATOM 598 O O . VAL A 1 82 ? 5.070 2.869 -12.500 1.00 98.19 82 VAL A O 1
ATOM 601 N N . SER A 1 83 ? 7.184 2.760 -11.740 1.00 97.25 83 SER A N 1
ATOM 602 C CA . SER A 1 83 ? 7.838 3.286 -12.951 1.00 97.25 83 SER A CA 1
ATOM 603 C C . SER A 1 83 ? 8.461 2.182 -13.813 1.00 97.25 83 SER A C 1
ATOM 605 O O . SER A 1 83 ? 8.694 2.380 -15.000 1.00 97.25 83 SER A O 1
ATOM 607 N N . ALA A 1 84 ? 8.695 0.999 -13.239 1.00 97.50 84 ALA A N 1
ATOM 608 C CA . ALA A 1 84 ? 9.349 -0.133 -13.892 1.00 97.50 84 ALA A CA 1
ATOM 609 C C . ALA A 1 84 ? 8.358 -1.138 -14.513 1.00 97.50 84 ALA A C 1
ATOM 611 O O . ALA A 1 84 ? 8.672 -2.320 -14.617 1.00 97.50 84 ALA A O 1
ATOM 612 N N . SER A 1 85 ? 7.164 -0.696 -14.928 1.00 97.56 85 SER A N 1
ATOM 613 C CA . SER A 1 85 ? 6.074 -1.582 -15.377 1.00 97.56 85 SER A CA 1
ATOM 614 C C . SER A 1 85 ? 6.495 -2.568 -16.472 1.00 97.56 85 SER A C 1
ATOM 616 O O . SER A 1 85 ? 6.199 -3.752 -16.366 1.00 97.56 85 SER A O 1
ATOM 618 N N . VAL A 1 86 ? 7.243 -2.118 -17.483 1.00 98.06 86 VAL A N 1
ATOM 619 C CA . VAL A 1 86 ? 7.740 -2.989 -18.565 1.00 98.06 86 VAL A CA 1
ATOM 620 C C . VAL A 1 86 ? 8.664 -4.085 -18.027 1.00 98.06 86 VAL A C 1
ATOM 622 O O . VAL A 1 86 ? 8.536 -5.242 -18.415 1.00 98.06 86 VAL A O 1
ATOM 625 N N . LYS A 1 87 ? 9.572 -3.743 -17.103 1.00 98.19 87 LYS A N 1
ATOM 626 C CA . LYS A 1 87 ? 10.486 -4.712 -16.481 1.00 98.19 87 LYS A CA 1
ATOM 627 C C . LYS A 1 87 ? 9.715 -5.744 -15.657 1.00 98.19 87 LYS A C 1
ATOM 629 O O . LYS A 1 87 ? 9.996 -6.930 -15.773 1.00 98.19 87 LYS A O 1
ATOM 634 N N . ILE A 1 88 ? 8.740 -5.286 -14.872 1.00 98.44 88 ILE A N 1
ATOM 635 C CA . ILE A 1 88 ? 7.866 -6.138 -14.056 1.00 98.44 88 ILE A CA 1
ATOM 636 C C . ILE A 1 88 ? 7.110 -7.125 -14.952 1.00 98.44 88 ILE A C 1
ATOM 638 O O . ILE A 1 88 ? 7.146 -8.324 -14.706 1.00 98.44 88 ILE A O 1
ATOM 642 N N . LEU A 1 89 ? 6.478 -6.641 -16.025 1.00 97.94 89 LEU A N 1
ATOM 643 C CA . LEU A 1 89 ? 5.702 -7.487 -16.936 1.00 97.94 89 LEU A CA 1
ATOM 644 C C . LEU A 1 89 ? 6.574 -8.488 -17.702 1.00 97.94 89 LEU A C 1
ATOM 646 O O . LEU A 1 89 ? 6.165 -9.628 -17.883 1.00 97.94 89 LEU A O 1
ATOM 650 N N . ASN A 1 90 ? 7.790 -8.106 -18.098 1.00 97.94 90 ASN A N 1
ATOM 651 C CA . ASN A 1 90 ? 8.732 -9.031 -18.735 1.00 97.94 90 ASN A CA 1
ATOM 652 C C . ASN A 1 90 ? 9.254 -10.121 -17.782 1.00 97.94 90 ASN A C 1
ATOM 654 O O . ASN A 1 90 ? 9.765 -11.133 -18.255 1.00 97.94 90 ASN A O 1
ATOM 658 N N . GLY A 1 91 ? 9.160 -9.909 -16.465 1.00 97.56 91 GLY A N 1
ATOM 659 C CA . GLY A 1 91 ? 9.484 -10.908 -15.446 1.00 97.56 91 GLY A CA 1
ATOM 660 C C . GLY A 1 91 ? 8.337 -11.871 -15.132 1.00 97.56 91 GLY A C 1
ATOM 661 O O . GLY A 1 91 ? 8.544 -12.811 -14.372 1.00 97.56 91 GLY A O 1
ATOM 662 N N . ALA A 1 92 ? 7.142 -11.657 -15.693 1.00 96.62 92 ALA A N 1
ATOM 663 C CA . ALA A 1 92 ? 6.009 -12.541 -15.457 1.00 96.62 92 ALA A CA 1
ATOM 664 C C . ALA A 1 92 ? 6.251 -13.938 -16.069 1.00 96.62 92 ALA A C 1
ATOM 666 O O . ALA A 1 92 ? 6.836 -14.042 -17.155 1.00 96.62 92 ALA A O 1
ATOM 667 N N . PRO A 1 93 ? 5.779 -15.015 -15.412 1.00 94.31 93 PRO A N 1
ATOM 668 C CA . PRO A 1 93 ? 5.736 -16.344 -16.009 1.00 94.31 93 PRO A CA 1
ATOM 669 C C . PRO A 1 93 ? 5.000 -16.322 -17.357 1.00 94.31 93 PRO A C 1
ATOM 671 O O . PRO A 1 93 ? 4.043 -15.565 -17.529 1.00 94.31 93 PRO A O 1
ATOM 674 N N . LYS A 1 94 ? 5.464 -17.141 -18.306 1.00 83.31 94 LYS A N 1
ATOM 675 C CA . LYS A 1 94 ? 4.847 -17.285 -19.633 1.00 83.31 94 LYS A CA 1
ATOM 676 C C . LYS A 1 94 ? 3.590 -18.140 -19.602 1.00 83.31 94 LYS A C 1
ATOM 678 O O . LYS A 1 94 ? 3.597 -19.146 -18.860 1.00 83.31 94 LYS A O 1
#

Radius of gyration: 12.87 Å; Cα contacts (8 Å, |Δi|>4): 172; chains: 1; bounding box: 28×28×35 Å

Secondary structure (DSSP, 8-state):
-B--GGG--HHHHHHHHHHHHHTT-SEEE---SSSS----HHHHHHHHHHHTTSSEEEEESS--SHHHHHHHHHTT-SEEE-S-HHHHHHTS--

Foldseek 3Di:
DEPAQVPDDLVSLLVVLVVCLVVQPQEYEYRPQPDPFFFDLVSLLSSCVNCPPSHAYEGEYDQAALVSVVSSVVSGHPHYHDPNVVRHVVRDDD

Solvent-accessible surface area (backbone atoms only — not comparable to full-atom values): 5174 Å² total; per-residue (Å²): 84,74,72,37,55,67,81,46,55,71,70,51,49,46,51,50,50,54,51,43,56,75,70,67,43,68,35,46,27,34,26,89,57,81,66,94,42,40,49,48,52,70,58,39,35,52,47,32,72,65,43,56,88,80,41,41,34,30,40,15,21,90,50,61,41,35,66,55,48,47,48,37,40,76,32,50,31,77,36,79,50,61,89,36,55,69,57,18,60,72,57,48,87,132

pLDDT: mean 98.04, std 1.75, range [83.31, 98.88]